Protein AF-A0A9W6V9T8-F1 (afdb_monomer)

Secondary structure (DSSP, 8-state):
--------SSSSHHHHHHHHHHHTT-------------TTTHHHHHHHHHHHHHHHHHHHHHHHHHTPPPPSSSSHHHHHHHHHHHIIIIISTT-HHHHHHHHHHHHHHHHHHHHHHHHHHT--HHHHHHHH-SS--

Mean predicted aligned error: 13.32 Å

Organism: NCBI:txid103729

Foldseek 3Di:
DDDDDDDDDPPPPVVVVVVVVVVVPPPPPPPPDPDPDDLVCLLVVLQVLLVVLVVLVVVLVVCLVVQQDDQPDPDPVSVVVSVVSNCQQPNDPVHPSNVSVVVSVVSVVVSVVSVVVNVVSPDDPVRSCVSNPPPDD

Structure (mmCIF, N/CA/C/O backbone):
data_AF-A0A9W6V9T8-F1
#
_entry.id   AF-A0A9W6V9T8-F1
#
loop_
_atom_site.group_PDB
_atom_site.id
_atom_site.type_symbol
_atom_site.label_atom_id
_atom_site.label_alt_id
_atom_site.label_comp_id
_atom_site.label_asym_id
_atom_site.label_entity_id
_atom_site.label_seq_id
_atom_site.pdbx_PDB_ins_code
_atom_site.Cartn_x
_atom_site.Cartn_y
_atom_site.Cartn_z
_atom_site.occupancy
_atom_site.B_iso_or_equiv
_atom_site.auth_seq_id
_atom_site.auth_comp_id
_atom_site.auth_asym_id
_atom_site.auth_atom_id
_atom_site.pdbx_PDB_model_num
ATOM 1 N N . MET A 1 1 ? 70.304 -8.214 -18.683 1.00 36.31 1 MET A N 1
ATOM 2 C CA . MET A 1 1 ? 69.588 -6.952 -18.416 1.00 36.31 1 MET A CA 1
ATOM 3 C C . MET A 1 1 ? 68.109 -7.262 -18.598 1.00 36.31 1 MET A C 1
ATOM 5 O O . MET A 1 1 ? 67.711 -7.561 -19.710 1.00 36.31 1 MET A O 1
ATOM 9 N N . THR A 1 2 ? 67.432 -7.406 -17.457 1.00 37.88 2 THR A N 1
ATOM 10 C CA . THR A 1 2 ? 65.986 -7.532 -17.164 1.00 37.88 2 THR A CA 1
ATOM 11 C C . THR A 1 2 ? 64.988 -7.837 -18.290 1.00 37.88 2 THR A C 1
ATOM 13 O O . THR A 1 2 ? 64.654 -6.962 -19.084 1.00 37.88 2 THR A O 1
ATOM 16 N N . ASP A 1 3 ? 64.417 -9.040 -18.213 1.00 41.47 3 ASP A N 1
ATOM 17 C CA . ASP A 1 3 ? 63.033 -9.359 -18.578 1.00 41.47 3 ASP A CA 1
ATOM 18 C C . ASP A 1 3 ? 62.221 -9.458 -17.271 1.00 41.47 3 ASP A C 1
ATOM 20 O O . ASP A 1 3 ? 62.712 -10.086 -16.328 1.00 41.47 3 ASP A O 1
ATOM 24 N N . ALA A 1 4 ? 61.060 -8.791 -17.188 1.00 39.16 4 ALA A N 1
ATOM 25 C CA . ALA A 1 4 ? 60.044 -8.990 -16.143 1.00 39.16 4 ALA A CA 1
ATOM 26 C C . ALA A 1 4 ? 58.794 -8.089 -16.320 1.00 39.16 4 ALA A C 1
ATOM 28 O O . ALA A 1 4 ? 58.823 -6.892 -16.042 1.00 39.16 4 ALA A O 1
ATOM 29 N N . THR A 1 5 ? 57.669 -8.758 -16.603 1.00 35.97 5 THR A N 1
ATOM 30 C CA . THR A 1 5 ? 56.348 -8.571 -15.957 1.00 35.97 5 THR A CA 1
ATOM 31 C C . THR A 1 5 ? 55.341 -7.591 -16.576 1.00 35.97 5 THR A C 1
ATOM 33 O O . THR A 1 5 ? 55.284 -6.410 -16.248 1.00 35.97 5 THR A O 1
ATOM 36 N N . HIS A 1 6 ? 54.410 -8.162 -17.348 1.00 41.16 6 HIS A N 1
ATOM 37 C CA . HIS A 1 6 ? 53.113 -7.588 -17.720 1.00 41.16 6 HIS A CA 1
ATOM 38 C C . HIS A 1 6 ? 51.984 -8.459 -17.130 1.00 41.16 6 HIS A C 1
ATOM 40 O O . HIS A 1 6 ? 51.362 -9.236 -17.844 1.00 41.16 6 HIS A O 1
ATOM 46 N N . THR A 1 7 ? 51.701 -8.357 -15.826 1.00 44.28 7 THR A N 1
ATOM 47 C CA . THR A 1 7 ? 50.507 -9.001 -15.237 1.00 44.28 7 THR A CA 1
ATOM 48 C C . THR A 1 7 ? 50.049 -8.240 -13.997 1.00 44.28 7 THR A C 1
ATOM 50 O O . THR A 1 7 ? 50.688 -8.324 -12.954 1.00 44.28 7 THR A O 1
ATOM 53 N N . GLY A 1 8 ? 48.947 -7.489 -14.081 1.00 38.81 8 GLY A N 1
ATOM 54 C CA . GLY A 1 8 ? 48.464 -6.758 -12.903 1.00 38.81 8 GLY A CA 1
ATOM 55 C C . GLY A 1 8 ? 47.158 -5.974 -13.028 1.00 38.81 8 GLY A C 1
ATOM 56 O O . GLY A 1 8 ? 46.976 -5.040 -12.261 1.00 38.81 8 GLY A O 1
ATOM 57 N N . ALA A 1 9 ? 46.253 -6.305 -13.959 1.00 40.34 9 ALA A N 1
ATOM 58 C CA . ALA A 1 9 ? 45.011 -5.533 -14.140 1.00 40.34 9 ALA A CA 1
ATOM 59 C C . ALA A 1 9 ? 43.716 -6.369 -14.211 1.00 40.34 9 ALA A C 1
ATOM 61 O O . ALA A 1 9 ? 42.683 -5.852 -14.616 1.00 40.34 9 ALA A O 1
ATOM 62 N N . LEU A 1 10 ? 43.740 -7.648 -13.810 1.00 38.84 10 LEU A N 1
ATOM 63 C CA . LEU A 1 10 ? 42.562 -8.536 -13.891 1.00 38.84 10 LEU A CA 1
ATOM 64 C C . LEU A 1 10 ? 42.031 -9.025 -12.531 1.00 38.84 10 LEU A C 1
ATOM 66 O O . LEU A 1 10 ? 41.051 -9.758 -12.492 1.00 38.84 10 LEU A O 1
ATOM 70 N N . ALA A 1 11 ? 42.630 -8.615 -11.409 1.00 36.66 11 ALA A N 1
ATOM 71 C CA . ALA A 1 11 ? 42.211 -9.075 -10.078 1.00 36.66 11 ALA A CA 1
ATOM 72 C C . ALA A 1 11 ? 41.303 -8.087 -9.315 1.00 36.66 11 ALA A C 1
ATOM 74 O O . ALA A 1 11 ? 40.725 -8.456 -8.297 1.00 36.66 11 ALA A O 1
ATOM 75 N N . ALA A 1 12 ? 41.164 -6.841 -9.785 1.00 36.59 12 ALA A N 1
ATOM 76 C CA . ALA A 1 12 ? 40.473 -5.787 -9.036 1.00 36.59 12 ALA A CA 1
ATOM 77 C C . ALA A 1 12 ? 38.961 -5.691 -9.319 1.00 36.59 12 ALA A C 1
ATOM 79 O O . ALA A 1 12 ? 38.228 -5.139 -8.506 1.00 36.59 12 ALA A O 1
ATOM 80 N N . THR A 1 13 ? 38.468 -6.236 -10.435 1.00 35.81 13 THR A N 1
ATOM 81 C CA . THR A 1 13 ? 37.044 -6.144 -10.810 1.00 35.81 13 THR A CA 1
ATOM 82 C C . THR A 1 13 ? 36.186 -7.259 -10.204 1.00 35.81 13 THR A C 1
ATOM 84 O O . THR A 1 13 ? 34.998 -7.060 -9.962 1.00 35.81 13 THR A O 1
ATOM 87 N N . THR A 1 14 ? 36.774 -8.411 -9.873 1.00 38.84 14 THR A N 1
ATOM 88 C CA . THR A 1 14 ? 36.037 -9.562 -9.319 1.00 38.84 14 THR A CA 1
ATOM 89 C C . THR A 1 14 ? 35.687 -9.397 -7.835 1.00 38.84 14 THR A C 1
ATOM 91 O O . THR A 1 14 ? 34.708 -9.976 -7.364 1.00 38.84 14 THR A O 1
ATOM 94 N N . ALA A 1 15 ? 36.450 -8.595 -7.084 1.00 38.56 15 ALA A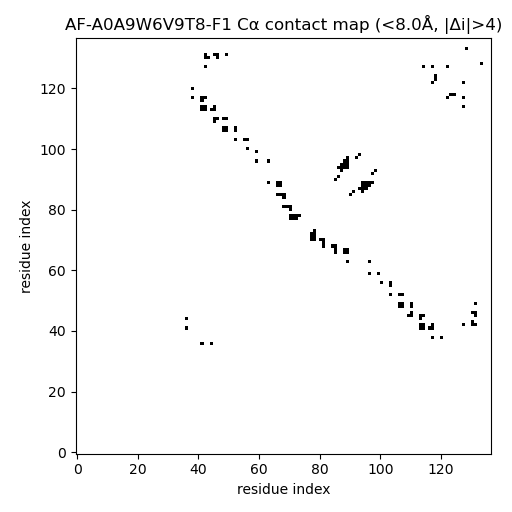 N 1
ATOM 95 C CA . ALA A 1 15 ? 36.195 -8.360 -5.660 1.00 38.56 15 ALA A CA 1
ATOM 96 C C . ALA A 1 15 ? 34.944 -7.491 -5.432 1.00 38.56 15 ALA A C 1
ATOM 98 O O . ALA A 1 15 ? 34.127 -7.796 -4.564 1.00 38.56 15 ALA A O 1
ATOM 99 N N . THR A 1 16 ? 34.740 -6.464 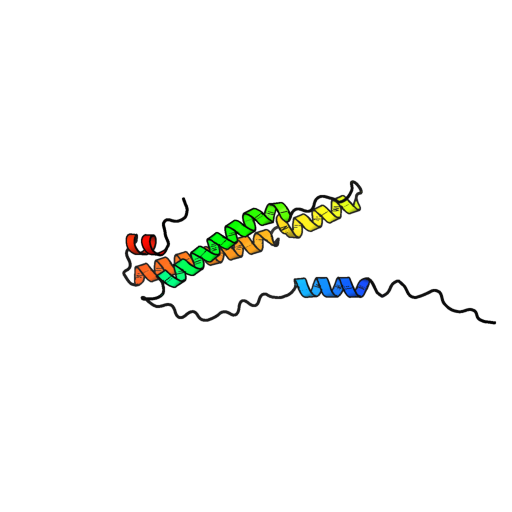-6.261 1.00 43.84 16 THR A N 1
ATOM 100 C CA . THR A 1 16 ? 33.621 -5.518 -6.116 1.00 43.84 16 THR A CA 1
ATOM 101 C C . THR A 1 16 ? 32.266 -6.163 -6.429 1.00 43.84 16 THR A C 1
ATOM 103 O O . THR A 1 16 ? 31.281 -5.881 -5.751 1.00 43.84 16 THR A O 1
ATOM 106 N N . ALA A 1 17 ? 32.208 -7.101 -7.383 1.00 43.94 17 ALA A N 1
ATOM 107 C CA . ALA A 1 17 ? 30.973 -7.818 -7.720 1.00 43.94 17 ALA A CA 1
ATOM 108 C C . ALA A 1 17 ? 30.492 -8.752 -6.593 1.00 43.94 17 ALA A C 1
ATOM 110 O O . ALA A 1 17 ? 29.291 -8.922 -6.389 1.00 43.94 17 ALA A O 1
ATOM 111 N N . ARG A 1 18 ? 31.419 -9.335 -5.818 1.00 45.00 18 ARG A N 1
ATOM 112 C CA . ARG A 1 18 ? 31.074 -10.255 -4.724 1.00 45.00 18 ARG A CA 1
ATOM 113 C C . ARG A 1 18 ? 30.544 -9.519 -3.488 1.00 45.00 18 ARG A C 1
ATOM 115 O O . ARG A 1 18 ? 29.665 -10.045 -2.821 1.00 45.00 18 ARG A O 1
ATOM 122 N N . MET A 1 19 ? 31.004 -8.291 -3.237 1.00 47.75 19 MET A N 1
ATOM 123 C CA . MET A 1 19 ? 30.494 -7.445 -2.145 1.00 47.75 19 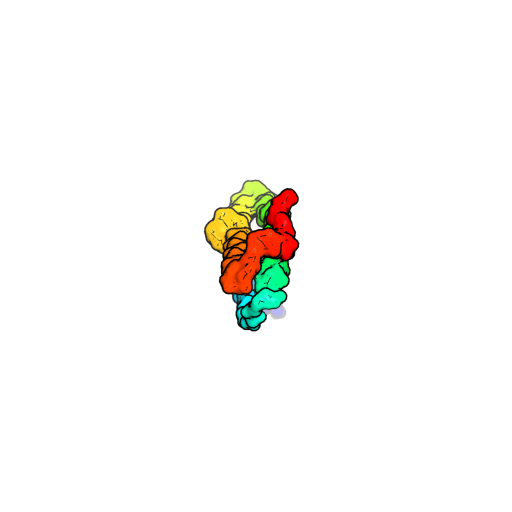MET A CA 1
ATOM 124 C C . MET A 1 19 ? 29.083 -6.899 -2.424 1.00 47.75 19 MET A C 1
ATOM 126 O O . MET A 1 19 ? 28.299 -6.740 -1.493 1.00 47.75 19 MET A O 1
ATOM 130 N N . ALA A 1 20 ? 28.730 -6.670 -3.696 1.00 46.47 20 ALA A N 1
ATOM 131 C CA . ALA A 1 20 ? 27.367 -6.299 -4.090 1.00 46.47 20 ALA A CA 1
ATOM 132 C C . ALA A 1 20 ? 26.379 -7.477 -3.978 1.00 46.47 20 ALA A C 1
ATOM 134 O O . ALA A 1 20 ? 25.235 -7.288 -3.582 1.00 46.47 20 ALA A O 1
ATOM 135 N N . ALA A 1 21 ? 26.818 -8.708 -4.263 1.00 46.47 21 ALA A N 1
ATOM 136 C CA . ALA A 1 21 ? 25.985 -9.904 -4.092 1.00 46.47 21 ALA A CA 1
ATOM 137 C C . ALA A 1 21 ? 25.702 -10.243 -2.613 1.00 46.47 21 ALA A C 1
ATOM 139 O O . ALA A 1 21 ? 24.654 -10.815 -2.302 1.00 46.47 21 ALA A O 1
ATOM 140 N N . ASP A 1 22 ? 26.618 -9.869 -1.713 1.00 35.62 22 ASP A N 1
ATOM 141 C CA . ASP A 1 22 ? 26.494 -10.084 -0.265 1.00 35.62 22 ASP A CA 1
ATOM 142 C C . ASP A 1 22 ? 25.586 -9.031 0.399 1.00 35.62 22 ASP A C 1
ATOM 144 O O . ASP A 1 22 ? 24.845 -9.342 1.329 1.00 35.62 22 ASP A O 1
ATOM 148 N N . SER A 1 23 ? 25.549 -7.794 -0.121 1.00 41.53 23 SER A N 1
ATOM 149 C CA . SER A 1 23 ? 24.631 -6.759 0.384 1.00 41.53 23 SER A CA 1
ATOM 150 C C . SER A 1 23 ? 23.168 -7.006 -0.005 1.00 41.53 23 SER A C 1
ATOM 152 O O . SER A 1 23 ? 22.269 -6.605 0.735 1.00 41.53 23 SER A O 1
ATOM 154 N N . LEU A 1 24 ? 22.928 -7.721 -1.111 1.00 48.41 24 LEU A N 1
ATOM 155 C CA . LEU A 1 24 ? 21.597 -8.139 -1.573 1.00 48.41 24 LEU A CA 1
ATOM 156 C C . LEU A 1 24 ? 20.986 -9.275 -0.734 1.00 48.41 24 LEU A C 1
ATOM 158 O O . LEU A 1 24 ? 19.805 -9.580 -0.896 1.00 48.41 24 LEU A O 1
ATOM 162 N N . HIS A 1 25 ? 21.772 -9.887 0.157 1.00 43.72 25 HIS A N 1
ATOM 163 C CA . HIS A 1 25 ? 21.351 -10.984 1.028 1.00 43.72 25 HIS A CA 1
ATOM 164 C C . HIS A 1 25 ? 21.084 -10.568 2.467 1.00 43.72 25 HIS A C 1
ATOM 166 O O . HIS A 1 25 ? 20.896 -11.459 3.291 1.00 43.72 25 HIS A O 1
ATOM 172 N N . HIS A 1 26 ? 21.023 -9.270 2.795 1.00 39.53 26 HIS A N 1
ATOM 173 C CA . HIS A 1 26 ? 20.553 -8.880 4.121 1.00 39.53 26 HIS A CA 1
ATOM 174 C C . HIS A 1 26 ? 19.172 -9.502 4.351 1.00 39.53 26 HIS A C 1
ATOM 176 O O . HIS A 1 26 ? 18.204 -9.088 3.705 1.00 39.53 26 HIS A O 1
ATOM 182 N N . PRO A 1 27 ? 19.043 -10.469 5.279 1.00 37.59 27 PRO A N 1
ATOM 183 C CA . PRO A 1 27 ? 17.746 -10.748 5.835 1.00 37.59 27 PRO A CA 1
ATOM 184 C C . PRO A 1 27 ? 17.408 -9.449 6.553 1.00 37.59 27 PRO A C 1
ATOM 186 O O . PRO A 1 27 ? 18.070 -9.080 7.527 1.00 37.59 27 PRO A O 1
ATOM 189 N N . THR A 1 28 ? 16.415 -8.716 6.063 1.00 44.56 28 THR A N 1
ATOM 190 C CA . THR A 1 28 ? 15.658 -7.810 6.915 1.00 44.56 28 THR A CA 1
ATOM 191 C C . THR A 1 28 ? 15.032 -8.697 7.979 1.00 44.56 28 THR A C 1
ATOM 193 O O . THR A 1 28 ? 13.909 -9.175 7.858 1.00 44.56 28 THR A O 1
ATOM 196 N N . ALA A 1 29 ? 15.816 -9.006 9.010 1.00 42.22 29 ALA A N 1
ATOM 197 C CA . ALA A 1 29 ? 15.305 -9.514 10.254 1.00 42.22 29 ALA A CA 1
ATOM 198 C C . ALA A 1 29 ? 14.444 -8.379 10.793 1.00 42.22 29 ALA A C 1
ATOM 200 O O . ALA A 1 29 ? 14.931 -7.454 11.443 1.00 42.22 29 ALA A O 1
ATOM 201 N N . THR A 1 30 ? 13.162 -8.405 10.435 1.00 44.31 30 THR A N 1
ATOM 202 C CA . THR A 1 30 ? 12.139 -7.638 11.117 1.00 44.31 30 THR A CA 1
ATOM 203 C C . THR A 1 30 ? 12.232 -8.097 12.560 1.00 44.31 30 THR A C 1
ATOM 205 O O . THR A 1 30 ? 11.816 -9.208 12.886 1.00 44.31 30 THR A O 1
ATOM 208 N N . THR A 1 31 ? 12.873 -7.302 13.421 1.00 43.75 31 THR A N 1
ATOM 209 C CA . THR A 1 31 ? 12.803 -7.514 14.863 1.00 43.75 31 THR A CA 1
ATOM 210 C C . THR A 1 31 ? 11.321 -7.586 15.181 1.00 43.75 31 THR A C 1
ATOM 212 O O . THR A 1 31 ? 10.616 -6.583 15.065 1.00 43.75 31 THR A O 1
ATOM 215 N N . ALA A 1 32 ? 10.836 -8.785 15.500 1.00 53.94 32 ALA A N 1
ATOM 216 C CA . ALA A 1 32 ? 9.468 -9.007 15.922 1.00 53.94 32 ALA A CA 1
ATOM 217 C C . ALA A 1 32 ? 9.312 -8.343 17.295 1.00 53.94 32 ALA A C 1
ATOM 219 O O . ALA A 1 32 ? 9.461 -8.973 18.338 1.00 53.94 32 ALA A O 1
ATOM 220 N N . GLY A 1 33 ? 9.116 -7.024 17.292 1.00 50.44 33 GLY A N 1
ATOM 221 C CA . GLY A 1 33 ? 8.754 -6.268 18.473 1.00 50.44 33 GLY A CA 1
ATOM 222 C C . GLY A 1 33 ? 7.411 -6.792 18.950 1.00 50.44 33 GLY A C 1
ATOM 223 O O . GLY A 1 33 ? 6.434 -6.779 18.204 1.00 50.44 33 GLY A O 1
ATOM 224 N N . GLN A 1 34 ? 7.367 -7.299 20.177 1.00 56.78 34 GLN A N 1
ATOM 225 C CA . GLN A 1 34 ? 6.128 -7.771 20.770 1.00 56.78 34 GLN A CA 1
ATOM 226 C C . GLN A 1 34 ? 5.261 -6.548 21.097 1.00 56.78 34 GLN A C 1
ATOM 228 O O . GLN A 1 34 ? 5.454 -5.886 22.114 1.00 56.78 34 GLN A O 1
ATOM 233 N N . PHE A 1 35 ? 4.339 -6.207 20.197 1.00 58.31 35 PHE A N 1
ATOM 234 C CA . PHE A 1 35 ? 3.353 -5.156 20.429 1.00 58.31 35 PHE A CA 1
ATOM 235 C C . PHE A 1 35 ? 2.292 -5.681 21.400 1.00 58.31 35 PHE A C 1
ATOM 237 O O . PHE A 1 35 ? 1.517 -6.574 21.061 1.00 58.31 35 PHE A O 1
ATOM 244 N N . LEU A 1 36 ? 2.262 -5.144 22.623 1.00 68.69 36 LEU A N 1
ATOM 245 C CA . LEU A 1 36 ? 1.194 -5.441 23.575 1.00 68.69 36 LEU A CA 1
ATOM 246 C C . LEU A 1 36 ? -0.046 -4.621 23.194 1.00 68.69 36 LEU A C 1
ATOM 248 O O . LEU A 1 36 ? -0.118 -3.418 23.460 1.00 68.69 36 LEU A O 1
ATOM 252 N N . ILE A 1 37 ? -1.001 -5.270 22.535 1.00 74.88 37 ILE A N 1
ATOM 253 C CA . ILE A 1 37 ? -2.242 -4.639 22.085 1.00 74.88 37 ILE A CA 1
ATOM 254 C C . ILE A 1 37 ? -3.327 -4.864 23.138 1.00 74.88 37 ILE A C 1
ATOM 256 O O . ILE A 1 37 ? -3.500 -5.975 23.636 1.00 74.88 37 ILE A O 1
ATOM 260 N N . ASN A 1 38 ? -4.026 -3.796 23.504 1.00 81.19 38 ASN A N 1
ATOM 261 C CA . ASN A 1 38 ? -5.129 -3.794 24.453 1.00 81.19 38 ASN A CA 1
ATOM 262 C C . ASN A 1 38 ? -6.299 -2.965 23.905 1.00 81.19 38 ASN A C 1
ATOM 264 O O . ASN A 1 38 ? -6.204 -2.358 22.837 1.00 81.19 38 ASN A O 1
ATOM 268 N N . HIS A 1 39 ? -7.398 -2.947 24.656 1.00 81.69 39 HIS A N 1
ATOM 269 C CA . HIS A 1 39 ? -8.609 -2.207 24.314 1.00 81.69 39 HIS A CA 1
AT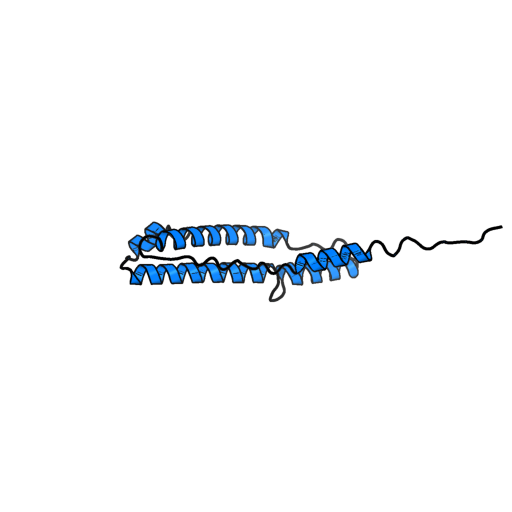OM 270 C C . HIS A 1 39 ? -8.318 -0.753 23.901 1.00 81.69 39 HIS A C 1
ATOM 272 O O . HIS A 1 39 ? -8.795 -0.300 22.868 1.00 81.69 39 HIS A O 1
ATOM 278 N N . ASP A 1 40 ? -7.466 -0.051 24.647 1.00 78.69 40 ASP A N 1
ATOM 279 C CA . ASP A 1 40 ? -7.256 1.390 24.480 1.00 78.69 40 ASP A CA 1
ATOM 280 C C . ASP A 1 40 ? -6.353 1.742 23.291 1.00 78.69 40 ASP A C 1
ATOM 282 O O . ASP A 1 40 ? -6.394 2.867 22.789 1.00 78.69 40 ASP A O 1
ATOM 286 N N . ASN A 1 41 ? -5.519 0.801 22.835 1.00 86.62 41 ASN A N 1
ATOM 287 C CA . ASN A 1 41 ? -4.521 1.056 21.795 1.00 86.62 41 ASN A CA 1
ATOM 288 C C . ASN A 1 41 ? -4.791 0.336 20.464 1.00 86.62 41 ASN A C 1
ATOM 290 O O . ASN A 1 41 ? -4.150 0.678 19.468 1.00 86.62 41 ASN A O 1
ATOM 294 N N . VAL A 1 42 ? -5.744 -0.603 20.407 1.00 90.19 42 VAL A N 1
ATOM 295 C CA . VAL A 1 42 ? -6.001 -1.429 19.213 1.00 90.19 42 VAL A CA 1
ATOM 296 C C . VAL A 1 42 ? -6.336 -0.591 17.977 1.00 90.19 42 VAL A C 1
ATOM 298 O O . VAL A 1 42 ? -5.765 -0.814 16.909 1.00 90.19 42 VAL A O 1
ATOM 301 N N . LEU A 1 43 ? -7.189 0.427 18.122 1.00 89.19 43 LEU A N 1
ATOM 302 C CA . LEU A 1 43 ? -7.585 1.297 17.012 1.00 89.19 43 LEU A CA 1
ATOM 303 C C . LEU A 1 43 ? -6.453 2.237 16.588 1.00 89.19 43 LEU A C 1
ATOM 305 O O . LEU A 1 43 ? -6.274 2.495 15.399 1.00 89.19 43 LEU A O 1
ATOM 309 N N . ALA A 1 44 ? -5.652 2.713 17.545 1.00 87.94 44 ALA A N 1
ATOM 310 C CA . ALA A 1 44 ? -4.485 3.540 17.254 1.00 87.94 44 ALA A CA 1
ATOM 311 C C . ALA A 1 44 ? -3.414 2.741 16.494 1.00 87.94 44 ALA A C 1
ATOM 313 O O . ALA A 1 44 ? -2.882 3.219 15.493 1.00 87.94 44 ALA A O 1
ATOM 314 N N . ALA A 1 45 ? -3.145 1.504 16.923 1.00 88.38 45 ALA A N 1
ATOM 315 C CA . ALA A 1 45 ? -2.232 0.594 16.240 1.00 88.38 45 ALA A CA 1
ATOM 316 C C . ALA A 1 45 ? -2.721 0.281 14.818 1.00 88.38 45 ALA A C 1
ATOM 318 O O . ALA A 1 45 ? -1.955 0.411 13.863 1.00 88.38 45 ALA A O 1
ATOM 319 N N . ALA A 1 46 ? -4.009 -0.046 14.665 1.00 89.44 46 ALA A N 1
ATOM 320 C CA . ALA A 1 46 ? -4.615 -0.310 13.363 1.00 89.44 46 ALA A CA 1
ATOM 321 C C . ALA A 1 46 ? -4.485 0.892 12.418 1.00 89.44 46 ALA A C 1
ATOM 323 O O . ALA A 1 46 ? -4.100 0.721 11.264 1.00 89.44 46 ALA A O 1
ATOM 324 N N . LYS A 1 47 ? -4.716 2.111 12.920 1.00 90.75 47 LYS A N 1
ATOM 325 C CA . LYS A 1 47 ? -4.555 3.345 12.146 1.00 90.75 47 LYS A CA 1
ATOM 326 C C . LYS A 1 47 ? -3.115 3.564 11.688 1.00 90.75 47 LYS A C 1
ATOM 328 O O . LYS A 1 47 ? -2.892 3.850 10.518 1.00 90.75 47 LYS A O 1
ATOM 333 N N . ILE A 1 48 ? -2.142 3.417 12.587 1.00 89.94 48 ILE A N 1
ATOM 334 C CA . ILE A 1 48 ? -0.718 3.604 12.263 1.00 89.94 48 ILE A CA 1
ATOM 335 C C . ILE A 1 48 ? -0.280 2.628 11.168 1.00 89.94 48 ILE A C 1
ATOM 337 O O . ILE A 1 48 ? 0.425 3.018 10.237 1.00 89.94 48 ILE A O 1
ATOM 341 N N . ILE A 1 49 ? -0.695 1.364 11.272 1.00 88.44 49 ILE A N 1
ATOM 342 C CA . ILE A 1 49 ? -0.354 0.345 10.277 1.00 88.44 49 ILE A CA 1
ATOM 343 C C . ILE A 1 49 ? -1.068 0.640 8.954 1.00 88.44 49 ILE A C 1
ATOM 345 O O . ILE A 1 49 ? -0.422 0.587 7.914 1.00 88.44 49 ILE A O 1
ATOM 349 N N . GLN A 1 50 ? -2.348 1.026 8.978 1.00 90.56 50 GLN A N 1
ATOM 350 C CA . GLN A 1 50 ? -3.087 1.416 7.772 1.00 90.56 50 GLN A CA 1
ATOM 351 C C . GLN A 1 50 ? -2.408 2.586 7.047 1.00 90.56 50 GLN A C 1
ATOM 353 O O . GLN A 1 50 ? -2.158 2.501 5.853 1.00 90.56 50 GLN A O 1
ATOM 358 N N . THR A 1 51 ? -2.017 3.641 7.767 1.00 90.75 51 THR A N 1
ATOM 359 C CA . THR A 1 51 ? -1.295 4.777 7.171 1.00 90.75 51 THR A CA 1
ATOM 360 C C . THR A 1 51 ? 0.028 4.347 6.532 1.00 90.75 51 THR A C 1
ATOM 362 O O . THR A 1 51 ? 0.387 4.842 5.466 1.00 90.75 51 THR A O 1
ATOM 365 N N . GLN A 1 52 ? 0.757 3.412 7.150 1.00 90.62 52 GLN A N 1
ATOM 366 C CA . GLN A 1 52 ? 1.983 2.871 6.557 1.00 90.62 52 GLN A CA 1
ATOM 367 C C . GLN A 1 52 ? 1.706 2.009 5.323 1.00 90.62 52 GLN A C 1
ATOM 369 O O . GLN A 1 52 ? 2.451 2.105 4.354 1.00 90.62 52 GLN A O 1
ATOM 374 N N . VAL A 1 53 ? 0.640 1.205 5.336 1.00 91.88 53 VAL A N 1
ATOM 375 C CA . VAL A 1 53 ? 0.178 0.440 4.169 1.00 91.88 53 VAL A CA 1
ATOM 376 C C . VAL A 1 53 ? -0.118 1.373 3.001 1.00 91.88 53 VAL A C 1
ATOM 378 O O . VAL A 1 53 ? 0.375 1.132 1.904 1.00 91.88 53 VAL A O 1
ATOM 381 N N . ASP A 1 54 ? -0.871 2.446 3.237 1.00 91.06 54 ASP A N 1
ATOM 382 C CA . ASP A 1 54 ? -1.265 3.391 2.189 1.00 91.06 54 ASP A CA 1
ATOM 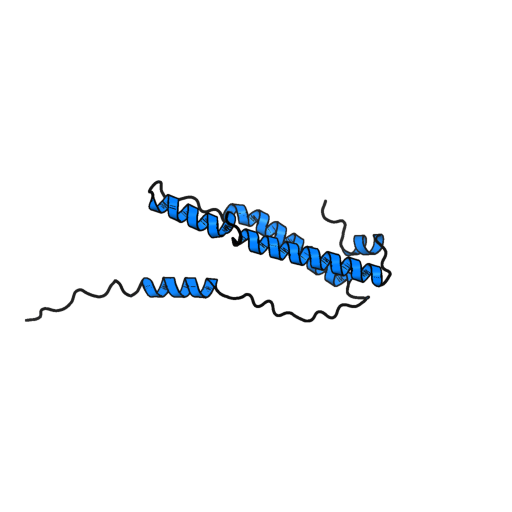383 C C . ASP A 1 54 ? -0.042 4.126 1.622 1.00 91.06 54 ASP A C 1
ATOM 385 O O . ASP A 1 54 ? 0.119 4.248 0.406 1.00 91.06 54 ASP A O 1
ATOM 389 N N . ALA A 1 55 ? 0.876 4.548 2.499 1.00 91.00 55 ALA A N 1
ATOM 390 C CA . ALA A 1 55 ? 2.123 5.189 2.095 1.00 91.00 55 ALA A CA 1
ATOM 391 C C . ALA A 1 55 ? 3.042 4.247 1.301 1.00 91.00 55 ALA A C 1
ATOM 393 O O . ALA A 1 55 ? 3.651 4.678 0.322 1.00 91.00 55 ALA A O 1
ATOM 394 N N . LEU A 1 56 ? 3.155 2.978 1.708 1.00 90.50 56 LEU A N 1
ATOM 395 C CA . LEU A 1 56 ? 3.960 1.974 1.008 1.00 90.50 56 LEU A CA 1
ATOM 396 C C . LEU A 1 56 ? 3.350 1.605 -0.343 1.00 90.50 56 LEU A C 1
ATOM 398 O O . LEU A 1 56 ? 4.092 1.509 -1.316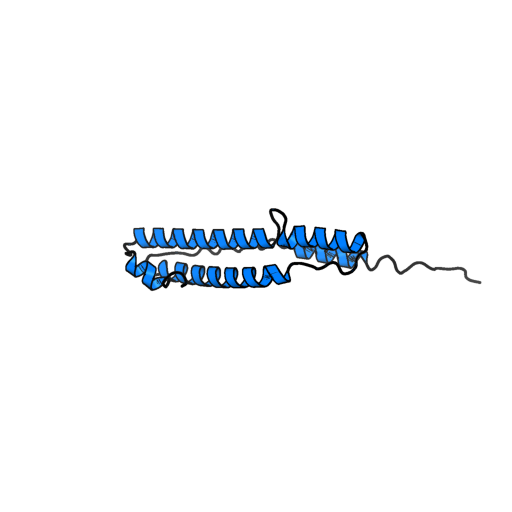 1.00 90.50 56 LEU A O 1
ATOM 402 N N . GLN A 1 57 ? 2.024 1.455 -0.418 1.00 92.06 57 GLN A N 1
ATOM 403 C CA . GLN A 1 57 ? 1.335 1.187 -1.680 1.00 92.06 57 GLN A CA 1
ATOM 404 C C . GLN A 1 57 ? 1.569 2.325 -2.678 1.00 92.06 57 GLN A C 1
ATOM 406 O O . GLN A 1 57 ? 1.990 2.085 -3.802 1.00 92.06 57 GLN A O 1
ATOM 411 N N . SER A 1 58 ? 1.388 3.576 -2.248 1.00 91.62 58 SER A N 1
ATOM 412 C CA . SER A 1 58 ? 1.628 4.727 -3.122 1.00 91.62 58 SER A CA 1
ATOM 413 C C . SER A 1 58 ? 3.082 4.802 -3.606 1.00 91.62 58 SER A C 1
ATOM 415 O O . SER A 1 58 ? 3.326 5.146 -4.762 1.00 91.62 58 SER A O 1
ATOM 417 N N . GLN A 1 59 ? 4.049 4.455 -2.750 1.00 90.94 59 GLN A N 1
ATOM 418 C CA . GLN A 1 59 ? 5.462 4.425 -3.129 1.00 90.94 59 GLN A CA 1
ATOM 419 C C . GLN A 1 59 ? 5.783 3.310 -4.122 1.00 90.94 59 GLN A C 1
ATOM 421 O O . GLN A 1 59 ? 6.516 3.566 -5.075 1.00 90.94 59 GLN A O 1
ATOM 426 N N . ILE A 1 60 ? 5.262 2.093 -3.925 1.00 89.62 60 ILE A N 1
ATOM 427 C CA . ILE A 1 60 ? 5.533 0.990 -4.854 1.00 89.62 60 ILE A CA 1
ATOM 428 C C . ILE A 1 60 ? 4.853 1.229 -6.204 1.00 89.62 60 ILE A C 1
ATOM 430 O O . ILE A 1 60 ? 5.495 1.027 -7.228 1.00 89.62 60 ILE A O 1
ATOM 434 N N . ASP A 1 61 ? 3.627 1.761 -6.225 1.00 89.31 61 ASP A N 1
ATOM 435 C CA . ASP A 1 61 ? 2.914 2.080 -7.468 1.00 89.31 61 ASP A CA 1
ATOM 436 C C . ASP A 1 61 ? 3.689 3.101 -8.315 1.00 89.31 61 ASP A C 1
ATOM 438 O O . ASP A 1 61 ? 3.774 2.963 -9.535 1.00 89.31 61 ASP A O 1
ATOM 442 N N . ALA A 1 62 ? 4.303 4.100 -7.670 1.00 88.12 62 ALA A N 1
ATOM 443 C CA . ALA A 1 62 ? 5.170 5.063 -8.344 1.00 88.12 62 ALA A CA 1
ATOM 444 C C . ALA A 1 62 ? 6.508 4.440 -8.779 1.00 88.12 62 ALA A C 1
ATOM 446 O O . ALA A 1 62 ? 6.962 4.665 -9.897 1.00 88.12 62 ALA A O 1
ATOM 447 N N . ALA A 1 63 ? 7.135 3.639 -7.913 1.00 87.81 63 ALA A N 1
ATOM 448 C CA . ALA A 1 63 ? 8.471 3.100 -8.149 1.00 87.81 63 ALA A CA 1
ATOM 449 C C . ALA A 1 63 ? 8.509 1.954 -9.171 1.00 87.81 63 ALA A C 1
ATOM 451 O O . ALA A 1 63 ? 9.538 1.761 -9.811 1.00 87.81 63 ALA A O 1
ATOM 452 N N . VAL A 1 64 ? 7.430 1.179 -9.338 1.00 85.50 64 VAL A N 1
ATOM 453 C CA . VAL A 1 64 ? 7.392 0.043 -10.283 1.00 85.50 64 VAL A CA 1
ATOM 454 C C . VAL A 1 64 ? 7.640 0.496 -11.719 1.00 85.50 64 VAL A C 1
ATOM 456 O O . VAL A 1 64 ? 8.339 -0.201 -12.449 1.00 85.50 64 VAL A O 1
ATOM 459 N N . ALA A 1 65 ? 7.142 1.672 -12.107 1.00 81.56 65 ALA A N 1
ATOM 460 C CA . ALA A 1 65 ? 7.415 2.236 -13.427 1.00 81.56 65 ALA A CA 1
ATOM 461 C C . ALA A 1 65 ? 8.903 2.595 -13.610 1.00 81.56 65 ALA A C 1
ATOM 463 O O . ALA A 1 65 ? 9.463 2.372 -14.679 1.00 81.56 65 ALA A O 1
ATOM 464 N N . ASP A 1 66 ? 9.551 3.092 -12.554 1.00 87.50 66 ASP A N 1
ATOM 465 C CA . ASP A 1 66 ? 10.968 3.480 -12.568 1.00 87.50 66 ASP A CA 1
ATOM 466 C C . ASP A 1 66 ? 11.927 2.284 -12.397 1.00 87.50 66 ASP A C 1
ATOM 468 O O . ASP A 1 66 ? 13.134 2.407 -12.616 1.00 87.50 66 ASP A O 1
ATOM 472 N N . LEU A 1 67 ? 11.408 1.122 -11.985 1.00 86.31 67 LEU A N 1
ATOM 473 C CA . LEU A 1 67 ? 12.169 -0.117 -11.804 1.00 86.31 67 LEU A CA 1
ATOM 474 C C . LEU A 1 67 ? 12.464 -0.835 -13.127 1.00 86.31 67 LEU A C 1
ATOM 476 O O . LEU A 1 67 ? 13.363 -1.677 -13.162 1.00 86.31 67 LEU A O 1
ATOM 480 N N . GLU A 1 68 ? 11.730 -0.530 -14.200 1.00 89.62 68 GLU A N 1
ATOM 481 C CA . GLU A 1 68 ? 11.956 -1.144 -15.506 1.00 89.62 68 GLU A CA 1
ATOM 482 C C . GLU A 1 68 ? 13.176 -0.525 -16.204 1.00 89.62 68 GLU A C 1
ATOM 484 O O . GLU A 1 68 ? 13.234 0.665 -16.516 1.00 89.62 68 GLU A O 1
ATOM 489 N N . VAL A 1 69 ? 14.174 -1.360 -16.478 1.00 91.06 69 VAL A N 1
ATOM 490 C CA . VAL A 1 69 ? 15.394 -0.982 -17.184 1.00 91.06 69 VAL A CA 1
ATOM 491 C C . VAL A 1 69 ? 15.179 -1.131 -18.685 1.00 91.06 69 VAL A C 1
ATOM 493 O O . VAL A 1 69 ? 14.952 -2.230 -19.195 1.00 91.06 69 VAL A O 1
ATOM 496 N N . VAL A 1 70 ? 15.318 -0.022 -19.409 1.00 93.00 70 VAL A N 1
ATOM 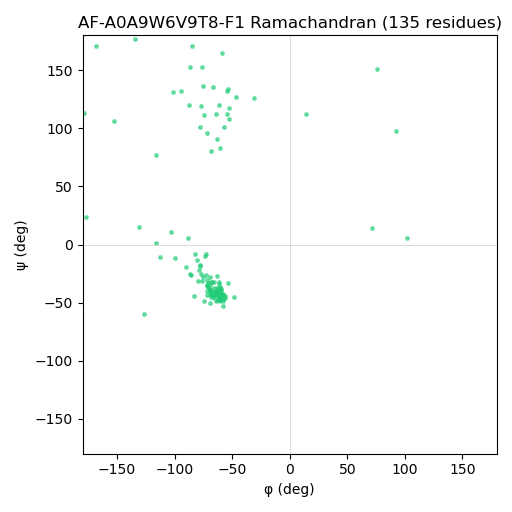497 C CA . VAL A 1 70 ? 15.369 -0.027 -20.876 1.00 93.00 70 VAL A CA 1
ATOM 498 C C . VAL A 1 70 ? 16.743 -0.544 -21.332 1.00 93.00 70 VAL A C 1
ATOM 500 O O . VAL A 1 70 ? 17.760 -0.124 -20.767 1.00 93.00 70 VAL A O 1
ATOM 503 N N . PRO A 1 71 ? 16.818 -1.425 -22.349 1.00 94.56 71 PRO A N 1
ATOM 504 C CA . PRO A 1 71 ? 18.091 -1.883 -22.893 1.00 94.56 71 PRO A CA 1
ATOM 505 C C . PRO A 1 71 ? 18.995 -0.710 -23.316 1.00 94.56 71 PRO A C 1
ATOM 507 O O . PRO A 1 71 ? 18.536 0.183 -24.030 1.00 94.56 71 PRO A O 1
ATOM 510 N N . PRO A 1 72 ? 20.284 -0.695 -22.924 1.00 92.06 72 PRO A N 1
ATOM 511 C CA . PRO A 1 72 ? 21.201 0.396 -23.271 1.00 92.06 72 PRO A CA 1
ATOM 512 C C . PRO A 1 72 ? 21.638 0.392 -24.748 1.00 92.06 72 PRO A C 1
ATOM 514 O O . PRO A 1 72 ? 22.291 1.334 -25.197 1.00 92.06 72 PRO A O 1
ATOM 517 N N . GLY A 1 73 ? 21.294 -0.657 -25.498 1.00 94.06 73 GLY A N 1
ATOM 518 C CA . GLY A 1 73 ? 21.572 -0.820 -26.919 1.00 94.06 73 GLY A CA 1
ATOM 519 C C . GLY A 1 73 ? 20.786 -1.990 -27.515 1.00 94.06 73 GLY A C 1
ATOM 520 O O . GLY A 1 73 ? 20.178 -2.774 -26.785 1.00 94.06 73 GLY A O 1
ATOM 521 N N . ASP A 1 74 ? 20.828 -2.109 -28.842 1.00 95.81 74 ASP A N 1
ATOM 522 C CA . ASP A 1 74 ? 20.099 -3.136 -29.603 1.00 95.81 74 ASP A CA 1
ATOM 523 C C . ASP A 1 74 ? 20.885 -4.450 -29.770 1.00 95.81 74 ASP A C 1
ATOM 525 O O . ASP A 1 74 ? 20.462 -5.347 -30.500 1.00 95.81 74 ASP A O 1
ATOM 529 N N . ASP A 1 75 ? 22.058 -4.573 -29.144 1.00 96.81 75 ASP A N 1
ATOM 530 C CA . ASP A 1 75 ? 22.838 -5.806 -29.184 1.00 96.81 75 ASP A CA 1
ATOM 531 C C . ASP A 1 75 ? 22.250 -6.889 -28.265 1.00 96.81 75 ASP A C 1
ATOM 533 O O . ASP A 1 75 ? 21.625 -6.611 -27.238 1.00 96.81 75 ASP A O 1
ATOM 537 N N . ASP A 1 76 ? 22.505 -8.150 -28.618 1.00 95.81 76 ASP A N 1
ATOM 538 C CA . ASP A 1 76 ? 21.990 -9.316 -27.897 1.00 95.81 76 ASP A CA 1
ATOM 539 C C . ASP A 1 76 ? 22.303 -9.295 -26.394 1.00 95.81 76 ASP A C 1
ATOM 541 O O . ASP A 1 76 ? 21.517 -9.816 -25.599 1.00 95.81 76 ASP A O 1
ATOM 545 N N . VAL A 1 77 ? 23.448 -8.737 -25.986 1.00 95.56 77 VAL A N 1
ATOM 546 C CA . VAL A 1 77 ? 23.834 -8.691 -24.571 1.00 95.56 77 VAL A CA 1
ATOM 547 C C . VAL A 1 77 ? 22.998 -7.645 -23.845 1.00 95.56 77 VAL A C 1
ATOM 549 O O . VAL A 1 77 ? 22.415 -7.962 -22.809 1.00 95.56 77 VAL A O 1
ATOM 552 N N . SER A 1 78 ? 22.884 -6.438 -24.399 1.00 95.50 78 SER A N 1
ATOM 553 C CA . SER A 1 78 ? 22.062 -5.357 -23.844 1.00 95.50 78 SER A CA 1
ATOM 554 C C . SER A 1 78 ? 20.602 -5.768 -23.655 1.00 95.50 78 SER A C 1
ATOM 556 O O . SER A 1 78 ? 20.045 -5.566 -22.574 1.00 95.50 78 SER A O 1
ATOM 558 N N . LEU A 1 79 ? 20.003 -6.413 -24.661 1.00 96.81 79 LEU A N 1
ATOM 559 C CA . LEU A 1 79 ? 18.615 -6.882 -24.602 1.00 96.81 79 LEU A CA 1
ATOM 560 C C . LEU A 1 79 ? 18.418 -7.960 -23.526 1.00 96.81 79 LEU A C 1
ATOM 562 O O . LEU A 1 79 ? 17.509 -7.860 -22.701 1.00 96.81 79 LEU A O 1
ATOM 566 N N . ARG A 1 80 ? 19.290 -8.978 -23.494 1.00 95.00 80 ARG A N 1
ATOM 567 C CA . ARG A 1 80 ? 19.178 -10.092 -22.534 1.00 95.00 80 ARG A CA 1
ATOM 568 C C . ARG A 1 80 ? 19.413 -9.647 -21.098 1.00 95.00 80 ARG A C 1
ATOM 570 O O . ARG A 1 80 ? 18.709 -10.095 -20.202 1.00 95.00 80 ARG A O 1
ATOM 577 N N . ILE A 1 81 ? 20.398 -8.780 -20.868 1.00 93.88 81 ILE A N 1
ATOM 578 C CA . ILE A 1 81 ? 20.702 -8.288 -19.522 1.00 93.88 81 ILE A CA 1
ATOM 579 C C . ILE A 1 81 ? 19.555 -7.433 -18.985 1.00 93.88 81 ILE A C 1
ATOM 581 O O . ILE A 1 81 ? 19.174 -7.622 -17.833 1.00 93.88 81 ILE A O 1
ATOM 585 N N . ALA A 1 82 ? 18.973 -6.550 -19.804 1.00 95.38 82 ALA A N 1
ATOM 586 C CA . ALA A 1 82 ? 17.805 -5.769 -19.402 1.00 95.38 82 ALA A CA 1
ATOM 587 C C . ALA A 1 82 ? 16.610 -6.674 -19.058 1.00 95.38 82 ALA A C 1
ATOM 589 O O . ALA A 1 82 ? 15.994 -6.496 -18.010 1.00 95.38 82 ALA A O 1
ATOM 590 N N . GLN A 1 83 ? 16.342 -7.699 -19.877 1.00 94.50 83 GLN A N 1
ATOM 591 C CA . GLN A 1 83 ? 15.289 -8.679 -19.604 1.00 94.50 83 GLN A CA 1
ATOM 592 C C . GLN A 1 83 ? 15.498 -9.400 -18.263 1.00 94.50 83 GLN A C 1
ATOM 594 O O . GLN A 1 83 ? 14.605 -9.395 -17.423 1.00 94.50 83 GLN A O 1
ATOM 599 N N . GLU A 1 84 ? 16.680 -9.977 -18.030 1.00 94.62 84 GLU A N 1
ATOM 600 C CA . GLU A 1 84 ? 16.990 -10.690 -16.780 1.00 94.62 84 GLU A CA 1
ATOM 601 C C . GLU A 1 84 ? 16.906 -9.778 -15.545 1.00 94.62 84 GLU A C 1
ATOM 603 O O . GLU A 1 84 ? 16.541 -10.223 -14.452 1.00 94.62 84 GLU A O 1
ATOM 608 N N . TRP A 1 85 ? 17.236 -8.493 -15.699 1.00 93.94 85 TRP A N 1
ATOM 609 C CA . TRP A 1 85 ? 17.083 -7.513 -14.627 1.00 93.94 85 TRP A CA 1
ATOM 610 C C . TRP A 1 85 ? 15.615 -7.238 -14.328 1.00 93.94 85 TRP A C 1
ATOM 612 O O . TRP A 1 85 ? 15.201 -7.329 -13.171 1.00 93.94 85 TRP A O 1
ATOM 622 N N . ASN A 1 86 ? 14.827 -6.949 -15.362 1.00 93.81 86 ASN A N 1
ATOM 623 C CA . ASN A 1 86 ? 13.414 -6.623 -15.208 1.00 93.81 86 ASN A CA 1
ATOM 624 C C . ASN A 1 86 ? 12.614 -7.823 -14.697 1.00 93.81 86 ASN A C 1
ATOM 626 O O . ASN A 1 86 ? 11.708 -7.656 -13.886 1.00 93.81 86 ASN A O 1
ATOM 630 N N . ASP A 1 87 ? 13.005 -9.040 -15.065 1.00 93.81 87 ASP A N 1
ATOM 631 C CA . ASP A 1 87 ? 12.457 -10.273 -14.510 1.00 93.81 87 ASP A CA 1
ATOM 632 C C . ASP A 1 87 ? 12.667 -10.355 -12.992 1.00 93.81 87 ASP A C 1
ATOM 634 O O . ASP A 1 87 ? 11.727 -10.617 -12.240 1.00 93.81 87 ASP A O 1
ATOM 638 N N . ARG A 1 88 ? 13.881 -10.065 -12.508 1.00 92.31 88 ARG A N 1
ATOM 639 C CA . ARG A 1 88 ? 14.198 -10.083 -11.067 1.00 92.31 88 ARG A CA 1
ATOM 640 C C . ARG A 1 88 ? 13.554 -8.937 -10.291 1.00 92.31 88 ARG A C 1
ATOM 642 O O . ARG A 1 88 ? 13.251 -9.103 -9.108 1.00 92.31 88 ARG A O 1
ATOM 649 N N . LEU A 1 89 ? 13.393 -7.774 -10.912 1.00 91.44 89 LEU A N 1
ATOM 650 C CA . LEU A 1 89 ? 12.831 -6.587 -10.266 1.00 91.44 89 LEU A CA 1
ATOM 651 C C . LEU A 1 89 ? 11.299 -6.609 -10.264 1.00 91.44 89 LEU A C 1
ATOM 653 O O . LEU A 1 89 ? 10.684 -6.352 -9.226 1.00 91.44 89 LEU A O 1
ATOM 657 N N . VAL A 1 90 ? 10.695 -6.971 -11.396 1.00 90.44 90 VAL A N 1
ATOM 658 C CA . VAL A 1 90 ? 9.271 -6.765 -11.674 1.00 90.44 90 VAL A CA 1
ATOM 659 C C . VAL A 1 90 ? 8.570 -8.061 -12.084 1.00 90.44 90 VAL A C 1
ATOM 661 O O . VAL A 1 90 ? 7.648 -8.492 -11.395 1.00 90.44 90 VAL A O 1
ATOM 664 N N . PHE A 1 91 ? 8.999 -8.713 -13.166 1.00 87.88 91 PHE A N 1
ATOM 665 C CA . PHE A 1 91 ? 8.104 -9.609 -13.912 1.00 87.88 91 PHE A CA 1
ATOM 666 C C . PHE A 1 91 ? 8.011 -11.056 -13.410 1.00 87.88 91 PHE A C 1
ATOM 668 O O . PHE A 1 91 ? 6.988 -11.704 -13.640 1.00 87.88 91 PHE A O 1
ATOM 675 N N . GLN A 1 92 ? 9.032 -11.594 -12.734 1.00 91.19 92 GLN A N 1
ATOM 676 C CA . GLN A 1 92 ? 8.993 -12.984 -12.267 1.00 91.19 92 GLN A CA 1
ATOM 677 C C . GLN A 1 92 ? 8.330 -13.144 -10.891 1.00 91.19 92 GLN A C 1
ATOM 679 O O . GLN A 1 92 ? 8.397 -12.252 -10.042 1.00 91.19 92 GLN A O 1
ATOM 684 N N . PRO A 1 93 ? 7.745 -14.322 -10.606 1.00 89.19 93 PRO A N 1
ATOM 685 C CA . PRO A 1 93 ? 7.327 -14.673 -9.255 1.00 89.19 93 PRO A CA 1
ATOM 686 C C . PRO A 1 93 ? 8.480 -14.535 -8.255 1.00 89.19 93 PRO A C 1
ATOM 688 O O . PRO A 1 93 ? 9.597 -14.994 -8.500 1.00 89.19 93 PRO A O 1
ATOM 691 N N . GLY A 1 94 ? 8.205 -13.911 -7.111 1.00 86.75 94 GLY A N 1
ATOM 692 C CA . GLY A 1 94 ? 9.221 -13.644 -6.095 1.00 86.75 94 GLY A CA 1
ATOM 693 C C . GLY A 1 94 ? 10.229 -12.555 -6.478 1.00 86.75 94 GLY A C 1
ATOM 694 O O . GLY A 1 94 ? 11.261 -12.452 -5.801 1.00 86.75 94 GLY A O 1
ATOM 695 N N . SER A 1 95 ? 9.947 -11.759 -7.518 1.00 90.94 95 SER A N 1
ATOM 696 C CA . SER A 1 95 ? 10.644 -10.503 -7.806 1.00 90.94 95 SER A CA 1
ATOM 697 C C . SER A 1 95 ? 10.528 -9.525 -6.633 1.00 90.94 95 SER A C 1
ATOM 699 O O . SER A 1 95 ? 9.715 -9.700 -5.720 1.00 90.94 95 SER A O 1
ATOM 701 N N . TYR A 1 96 ? 11.356 -8.483 -6.625 1.00 90.38 96 TYR A N 1
ATOM 702 C CA . TYR A 1 96 ? 11.329 -7.500 -5.539 1.00 90.38 96 TYR A CA 1
ATOM 703 C C . TYR A 1 96 ? 9.981 -6.782 -5.429 1.00 90.38 96 TYR A C 1
ATOM 705 O O . TYR A 1 96 ? 9.483 -6.630 -4.316 1.00 90.38 96 TYR A O 1
ATOM 713 N N . SER A 1 97 ? 9.367 -6.408 -6.555 1.00 90.62 97 SER A N 1
ATOM 714 C CA . SER A 1 97 ? 8.024 -5.811 -6.554 1.00 90.62 97 SER A CA 1
ATOM 715 C C . SER A 1 97 ? 6.979 -6.746 -5.930 1.00 90.62 97 SER A C 1
ATOM 717 O O . SER A 1 97 ? 6.240 -6.322 -5.043 1.00 90.62 97 SER A O 1
ATOM 719 N N . VAL A 1 98 ? 6.991 -8.034 -6.295 1.00 90.69 98 VAL A N 1
ATOM 720 C CA . VAL A 1 98 ? 6.078 -9.049 -5.744 1.00 90.69 98 VAL A CA 1
ATOM 721 C C . VAL A 1 98 ? 6.275 -9.206 -4.238 1.00 90.69 98 VAL A C 1
ATOM 723 O O . VAL A 1 98 ? 5.305 -9.218 -3.491 1.00 90.69 98 VAL A O 1
ATOM 726 N N . ARG A 1 99 ? 7.522 -9.257 -3.756 1.00 91.56 99 ARG A N 1
ATOM 727 C CA . ARG A 1 99 ? 7.802 -9.374 -2.312 1.00 91.56 99 ARG A CA 1
ATOM 728 C C . ARG A 1 99 ? 7.303 -8.171 -1.516 1.00 91.56 99 ARG A C 1
ATOM 730 O O . ARG A 1 99 ? 6.860 -8.325 -0.379 1.00 91.56 99 ARG A O 1
ATOM 737 N N . VAL A 1 100 ? 7.408 -6.970 -2.083 1.00 91.75 100 VAL A N 1
ATOM 738 C CA . VAL A 1 100 ? 6.888 -5.757 -1.442 1.00 91.75 100 VAL A CA 1
ATOM 739 C C . VAL A 1 100 ? 5.361 -5.801 -1.390 1.00 91.75 100 VAL A C 1
ATOM 741 O O . VAL A 1 100 ? 4.795 -5.529 -0.333 1.00 91.75 100 VAL A O 1
ATOM 744 N N . ASP A 1 101 ? 4.698 -6.217 -2.471 1.00 90.69 101 ASP A N 1
ATOM 745 C CA . ASP A 1 101 ? 3.239 -6.381 -2.501 1.00 90.69 101 ASP A CA 1
ATOM 746 C C . ASP A 1 10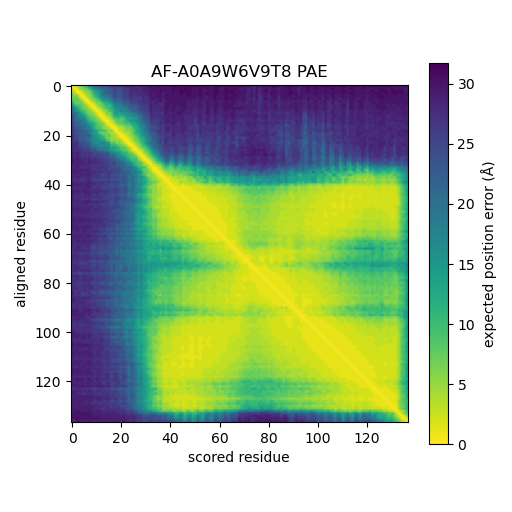1 ? 2.740 -7.442 -1.499 1.00 90.69 101 ASP A C 1
ATOM 748 O O . ASP A 1 101 ? 1.793 -7.208 -0.743 1.00 90.69 101 ASP A O 1
ATOM 752 N N . GLU A 1 102 ? 3.439 -8.575 -1.393 1.00 91.62 102 GLU A N 1
ATOM 753 C CA . GLU A 1 102 ? 3.173 -9.610 -0.386 1.00 91.62 102 GLU A CA 1
ATOM 754 C C . GLU A 1 102 ? 3.293 -9.053 1.041 1.00 91.62 102 GLU A C 1
ATOM 756 O O . GLU A 1 102 ? 2.448 -9.322 1.903 1.00 91.62 102 GLU A O 1
ATOM 761 N N . TYR A 1 103 ? 4.312 -8.228 1.300 1.00 92.38 103 TYR A N 1
ATOM 762 C CA . TYR A 1 103 ? 4.484 -7.580 2.596 1.00 92.38 103 TYR A CA 1
ATOM 763 C C . TYR A 1 103 ? 3.355 -6.582 2.892 1.00 92.38 103 TYR A C 1
ATOM 765 O O . TYR A 1 103 ? 2.764 -6.639 3.974 1.00 92.38 103 TYR A O 1
ATOM 773 N N . ILE A 1 104 ? 2.986 -5.727 1.934 1.00 92.81 104 ILE A N 1
ATOM 774 C CA . ILE A 1 104 ? 1.851 -4.796 2.067 1.00 92.81 104 ILE A CA 1
ATOM 775 C C . ILE A 1 104 ? 0.555 -5.572 2.344 1.00 92.81 104 ILE A C 1
ATOM 777 O O . ILE A 1 104 ? -0.216 -5.211 3.238 1.00 92.81 104 ILE A O 1
ATOM 781 N N . THR A 1 105 ? 0.336 -6.684 1.645 1.00 92.62 105 THR A N 1
ATOM 782 C CA . THR A 1 105 ? -0.802 -7.583 1.873 1.00 92.62 105 THR A CA 1
ATOM 783 C C . THR A 1 105 ? -0.794 -8.158 3.290 1.00 92.62 105 THR A C 1
ATOM 785 O O . THR A 1 105 ? -1.831 -8.175 3.959 1.00 92.62 105 THR A O 1
ATOM 788 N N . SER A 1 106 ? 0.368 -8.565 3.806 1.00 92.38 106 SER A N 1
ATOM 789 C CA . SER A 1 106 ? 0.492 -9.047 5.187 1.00 92.38 106 SER A CA 1
ATOM 790 C C . SER A 1 106 ? 0.125 -7.970 6.222 1.00 92.38 106 SER A C 1
ATOM 792 O O . SER A 1 106 ? -0.568 -8.264 7.199 1.00 92.38 106 SER A O 1
ATOM 794 N N . LEU A 1 107 ? 0.488 -6.707 5.972 1.00 92.19 107 LEU A N 1
ATOM 795 C CA . LEU A 1 107 ? 0.131 -5.578 6.834 1.00 92.19 107 LEU A CA 1
ATOM 796 C C . LEU A 1 107 ? -1.370 -5.258 6.774 1.00 92.19 107 LEU A C 1
ATOM 798 O O . LEU A 1 107 ? -1.975 -4.991 7.812 1.00 92.19 107 LEU A O 1
ATOM 802 N N . ARG A 1 108 ? -2.009 -5.350 5.599 1.00 92.94 108 ARG A N 1
ATOM 803 C CA . ARG A 1 108 ? -3.477 -5.231 5.469 1.00 92.94 108 ARG A CA 1
ATOM 804 C C . ARG A 1 108 ? -4.202 -6.309 6.270 1.00 92.94 108 ARG A C 1
ATOM 806 O O . ARG A 1 108 ? -5.170 -6.017 6.973 1.00 92.94 108 ARG A O 1
ATOM 813 N N . ASN A 1 109 ? -3.710 -7.544 6.209 1.00 91.69 109 ASN A N 1
ATOM 814 C CA . ASN A 1 109 ? -4.253 -8.644 7.004 1.00 91.69 109 ASN A CA 1
ATOM 815 C C . ASN A 1 109 ? -4.117 -8.371 8.506 1.00 91.69 109 ASN A C 1
ATOM 817 O O . ASN A 1 109 ? -5.068 -8.604 9.251 1.00 91.69 109 ASN A O 1
ATOM 821 N N . LEU A 1 110 ? -2.984 -7.814 8.942 1.00 91.06 110 LEU A N 1
ATOM 822 C CA . LEU A 1 110 ? -2.798 -7.394 10.329 1.00 91.06 110 LEU A CA 1
ATOM 823 C C . LEU A 1 110 ? -3.809 -6.310 10.732 1.00 91.06 110 LEU A C 1
ATOM 825 O O . LEU A 1 110 ? -4.438 -6.434 11.778 1.00 91.06 110 LEU A O 1
ATOM 829 N N . VAL A 1 111 ? -4.043 -5.290 9.898 1.00 90.88 111 VAL A N 1
ATOM 830 C CA . VAL A 1 111 ? -5.080 -4.274 10.167 1.00 90.88 111 VAL A CA 1
ATOM 831 C C . VAL A 1 111 ? -6.451 -4.927 10.353 1.00 90.88 111 VAL A C 1
ATOM 833 O O . VAL A 1 111 ? -7.159 -4.593 11.300 1.00 90.88 111 VAL A O 1
ATOM 836 N N . ASN A 1 112 ? -6.819 -5.892 9.507 1.00 91.75 112 ASN A N 1
ATOM 837 C CA . ASN A 1 112 ? -8.093 -6.606 9.635 1.00 91.75 112 ASN A CA 1
ATOM 838 C C . ASN A 1 112 ? -8.196 -7.383 10.958 1.00 91.75 112 ASN A C 1
ATOM 840 O O . ASN A 1 112 ? -9.211 -7.275 11.643 1.00 91.75 112 ASN A O 1
ATOM 844 N N . GLN A 1 113 ? -7.128 -8.067 11.375 1.00 90.62 113 GLN A N 1
ATOM 845 C CA . GLN A 1 113 ? -7.077 -8.757 12.673 1.00 90.62 113 GLN A CA 1
ATOM 846 C C . GLN A 1 113 ? -7.234 -7.789 13.858 1.00 90.62 113 GLN A C 1
ATOM 848 O O . GLN A 1 113 ? -7.844 -8.132 14.875 1.00 90.62 113 GLN A O 1
ATOM 853 N N . LEU A 1 114 ? -6.727 -6.559 13.735 1.00 91.00 114 LEU A N 1
ATOM 854 C CA . LEU A 1 114 ? -6.922 -5.521 14.748 1.00 91.00 114 LEU A CA 1
ATOM 855 C C . LEU A 1 114 ? -8.361 -5.002 14.775 1.00 91.00 114 LEU A C 1
ATOM 857 O O . LEU A 1 114 ? -8.889 -4.774 15.862 1.00 91.00 114 LEU A O 1
ATOM 861 N N . LYS A 1 115 ? -9.033 -4.882 13.621 1.00 91.62 115 LYS A N 1
ATOM 862 C CA . LYS A 1 115 ? -10.476 -4.573 13.579 1.00 91.62 115 LYS A CA 1
ATOM 863 C C . LYS A 1 115 ? -11.297 -5.667 14.258 1.00 91.62 115 LYS A C 1
ATOM 865 O O . LYS A 1 115 ? -12.186 -5.357 15.045 1.00 91.62 115 LYS A O 1
ATOM 870 N N . ASP A 1 116 ? -10.977 -6.936 14.008 1.00 91.19 116 ASP A N 1
ATOM 871 C CA . ASP A 1 116 ? -11.633 -8.070 14.672 1.00 91.19 116 ASP A CA 1
ATOM 872 C C . ASP A 1 116 ? -11.421 -8.044 16.189 1.00 91.19 116 ASP A C 1
ATOM 874 O O . ASP A 1 116 ? -12.361 -8.245 16.958 1.00 91.19 116 ASP A O 1
ATOM 878 N N . SER A 1 117 ? -10.203 -7.717 16.625 1.00 90.75 117 SER A N 1
ATOM 879 C CA . SER A 1 117 ? -9.882 -7.553 18.046 1.00 90.75 117 SER A CA 1
ATOM 880 C C . SER A 1 117 ? -10.652 -6.385 18.673 1.00 90.75 117 SER A C 1
ATOM 882 O O . SER A 1 117 ? -11.190 -6.523 19.768 1.00 90.75 117 SER A O 1
ATOM 884 N N . ALA A 1 118 ? -10.779 -5.258 17.967 1.00 90.19 118 ALA A N 1
ATOM 885 C CA . ALA A 1 118 ? -11.589 -4.124 18.410 1.00 90.19 118 ALA A CA 1
ATOM 886 C C . ALA A 1 118 ? -13.077 -4.501 18.543 1.00 90.19 118 ALA A C 1
ATOM 888 O O . ALA A 1 118 ? -13.708 -4.182 19.549 1.00 90.19 118 ALA A O 1
ATOM 889 N N . ARG A 1 119 ? -13.632 -5.267 17.596 1.00 93.00 119 ARG A N 1
ATOM 890 C CA . ARG A 1 119 ? -15.003 -5.795 17.711 1.00 93.00 119 ARG A CA 1
ATOM 891 C C . ARG A 1 119 ? -15.176 -6.678 18.946 1.00 93.00 119 ARG A C 1
ATOM 893 O O . ARG A 1 119 ? -16.162 -6.537 19.664 1.00 93.00 119 ARG A O 1
ATOM 900 N N . ALA A 1 120 ? -14.206 -7.546 19.239 1.00 91.25 120 ALA A N 1
ATOM 901 C CA . ALA A 1 120 ? -14.225 -8.385 20.442 1.00 91.25 120 ALA A CA 1
ATOM 902 C C . ALA A 1 120 ? -14.167 -7.566 21.746 1.00 91.25 120 ALA A C 1
ATOM 904 O O . ALA A 1 120 ? -14.669 -8.002 22.780 1.00 91.25 120 ALA A O 1
ATOM 905 N N . TYR A 1 121 ? -13.581 -6.373 21.686 1.00 90.44 121 TYR A N 1
ATOM 906 C CA . TYR A 1 121 ? -13.526 -5.405 22.775 1.00 90.44 121 TYR A CA 1
ATOM 907 C C . TYR A 1 121 ? -14.786 -4.541 22.922 1.00 90.44 121 TYR A C 1
ATOM 909 O O . TYR A 1 121 ? -14.932 -3.871 23.940 1.00 90.44 121 TYR A O 1
ATOM 917 N N . GLY A 1 122 ? -15.724 -4.617 21.976 1.00 91.50 122 GLY A N 1
ATOM 918 C CA . GLY A 1 122 ? -17.013 -3.928 22.041 1.00 91.50 122 GLY A CA 1
ATOM 919 C C . GLY A 1 122 ? -17.107 -2.661 21.194 1.00 91.50 122 GLY A C 1
ATOM 920 O O . GLY A 1 122 ? -18.137 -1.994 21.254 1.00 91.50 122 GLY A O 1
ATOM 921 N N . TYR A 1 123 ? -16.085 -2.349 20.390 1.00 90.81 123 TYR A N 1
ATOM 922 C CA . TYR A 1 123 ? -16.164 -1.260 19.417 1.00 90.81 123 TYR A CA 1
ATOM 923 C C . TYR A 1 123 ? -17.174 -1.591 18.312 1.00 90.81 123 TYR A C 1
ATOM 925 O O . TYR A 1 123 ? -17.177 -2.705 17.775 1.00 90.81 123 TYR A O 1
ATOM 933 N N . ASN A 1 124 ? -18.009 -0.618 17.953 1.00 92.62 124 ASN A N 1
ATOM 934 C CA . ASN A 1 124 ? -18.914 -0.728 16.808 1.00 92.62 124 ASN A CA 1
ATOM 935 C C . ASN A 1 124 ? -18.220 -0.337 15.489 1.00 92.62 124 ASN A C 1
ATOM 937 O O . ASN A 1 124 ? -17.082 0.140 15.464 1.00 92.62 124 ASN A O 1
ATOM 941 N N . GLU A 1 125 ? -18.900 -0.576 14.367 1.00 89.94 125 GLU A N 1
ATOM 942 C CA . GLU A 1 125 ? -18.326 -0.329 13.042 1.00 89.94 125 GLU A CA 1
ATOM 943 C C . GLU A 1 125 ? -18.142 1.173 12.772 1.00 89.94 125 GLU A C 1
ATOM 945 O O . GLU A 1 125 ? -17.173 1.568 12.123 1.00 89.94 125 GLU A O 1
ATOM 950 N N . GLU A 1 126 ? -19.010 2.028 13.321 1.00 89.69 126 GLU A N 1
ATOM 951 C CA . GLU A 1 126 ? -18.885 3.481 13.213 1.00 89.69 126 GLU A CA 1
ATOM 952 C C . GLU A 1 126 ? -17.615 3.999 13.907 1.00 89.69 126 GLU A C 1
ATOM 954 O O . GLU A 1 126 ? -16.892 4.819 13.341 1.00 89.69 126 GLU A O 1
ATOM 959 N N . GLU A 1 127 ? -17.297 3.494 15.100 1.00 88.44 127 GLU A N 1
ATOM 960 C CA . GLU A 1 127 ? -16.089 3.830 15.863 1.00 88.44 127 GLU A CA 1
ATOM 961 C C . GLU A 1 127 ? -14.821 3.347 15.154 1.00 88.44 127 GLU A C 1
ATOM 963 O O . GLU A 1 127 ? -13.841 4.092 15.049 1.00 88.44 127 GLU A O 1
ATOM 968 N N . ILE A 1 128 ? -14.849 2.123 14.619 1.00 90.12 128 ILE A N 1
ATOM 969 C CA . ILE A 1 128 ? -13.743 1.554 13.839 1.00 90.12 128 ILE A CA 1
ATOM 970 C C . ILE A 1 128 ? -13.505 2.393 12.578 1.00 90.12 128 ILE A C 1
ATOM 972 O O . ILE A 1 128 ? -12.369 2.787 12.299 1.00 90.12 128 ILE A O 1
ATOM 976 N N . SER A 1 129 ? -14.566 2.716 11.836 1.00 88.94 129 SER A N 1
ATOM 977 C CA . SER A 1 129 ? -14.476 3.535 10.626 1.00 88.94 129 SER A CA 1
ATOM 978 C C . SER A 1 129 ? -14.009 4.959 10.929 1.00 88.94 129 SER A C 1
ATOM 980 O O . SER A 1 129 ? -13.213 5.515 10.172 1.00 88.94 129 SER A O 1
ATOM 982 N N . ALA A 1 130 ? -14.475 5.564 12.023 1.00 88.69 130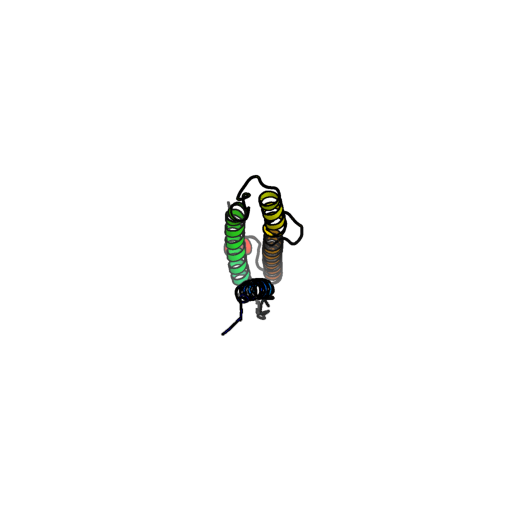 ALA A N 1
ATOM 983 C CA . ALA A 1 130 ? -14.054 6.902 12.428 1.00 88.69 130 ALA A CA 1
ATOM 984 C C . ALA A 1 130 ? -12.565 6.937 12.805 1.00 88.69 130 ALA A C 1
ATOM 986 O O . ALA A 1 130 ? -11.853 7.879 12.451 1.00 88.69 130 ALA A O 1
ATOM 987 N N . ALA A 1 131 ? -12.071 5.902 13.489 1.00 85.75 131 ALA A N 1
ATOM 988 C CA . ALA A 1 131 ? -10.672 5.822 13.893 1.00 85.75 131 ALA A CA 1
ATOM 989 C C . ALA A 1 131 ? -9.729 5.646 12.695 1.00 85.75 131 ALA A C 1
ATOM 991 O O . ALA A 1 131 ? -8.708 6.340 12.603 1.00 85.75 131 ALA A O 1
ATOM 992 N N . LEU A 1 132 ? -10.084 4.747 11.776 1.00 85.00 132 LEU A N 1
ATOM 993 C CA . LEU A 1 132 ? -9.275 4.419 10.602 1.00 85.00 132 LEU A CA 1
ATOM 994 C C . LEU A 1 132 ? -9.375 5.469 9.490 1.00 85.00 132 LEU A C 1
ATOM 996 O O . LEU A 1 132 ? -8.493 5.530 8.639 1.00 85.00 132 LEU A O 1
ATOM 1000 N N . GLY A 1 133 ? -10.400 6.324 9.536 1.00 76.31 133 GLY A N 1
ATOM 1001 C CA . GLY A 1 133 ? -10.793 7.152 8.404 1.00 76.31 133 GLY A CA 1
ATOM 1002 C C . GLY A 1 133 ? -11.533 6.302 7.374 1.00 76.31 133 GLY A C 1
ATOM 1003 O O . GLY A 1 133 ? -11.304 5.096 7.268 1.00 76.31 133 GLY A O 1
ATOM 1004 N N . ALA A 1 134 ? -12.451 6.915 6.622 1.00 59.00 134 ALA A N 1
ATOM 1005 C CA . ALA A 1 134 ? -13.024 6.251 5.458 1.00 59.00 134 ALA A CA 1
ATOM 1006 C C . ALA A 1 134 ? -11.856 5.775 4.584 1.00 59.00 134 ALA A C 1
ATOM 1008 O O . ALA A 1 134 ? -11.039 6.598 4.167 1.00 59.00 134 ALA A O 1
ATOM 1009 N N . ALA A 1 135 ? -11.735 4.455 4.401 1.00 49.94 135 ALA A N 1
ATOM 1010 C CA . ALA A 1 135 ? -10.760 3.871 3.491 1.00 49.94 135 ALA A CA 1
ATOM 1011 C C . ALA A 1 135 ? -10.833 4.652 2.173 1.00 49.94 135 ALA A C 1
ATOM 1013 O O . ALA A 1 135 ? -11.939 4.866 1.678 1.00 49.94 135 ALA A O 1
ATOM 1014 N N . GLY A 1 136 ? -9.679 5.148 1.717 1.00 42.41 136 GLY A N 1
ATOM 1015 C CA . GLY A 1 136 ? -9.535 6.225 0.736 1.00 42.41 136 GLY A CA 1
ATOM 1016 C C . GLY A 1 136 ? -10.640 6.322 -0.319 1.00 42.41 136 GLY A C 1
ATOM 1017 O O . GLY A 1 136 ? -10.935 5.351 -1.016 1.00 42.41 136 GLY A O 1
ATOM 1018 N N . ALA A 1 137 ? -11.218 7.520 -0.421 1.00 32.22 137 ALA A N 1
ATOM 1019 C CA . ALA A 1 137 ? -11.832 8.004 -1.653 1.00 32.22 137 ALA A CA 1
ATOM 1020 C C . ALA A 1 137 ? -10.741 8.492 -2.613 1.00 32.22 137 ALA A C 1
ATOM 1022 O O . ALA A 1 137 ? -9.730 9.034 -2.106 1.00 32.22 137 ALA A O 1
#

pLDDT: mean 76.74, std 21.84, range [32.22, 96.81]

Solvent-accessible surface area (backbone atoms only — not comparable to full-atom values): 8227 Å² total; per-residue (Å²): 136,87,87,87,87,91,82,87,83,81,73,72,68,64,57,59,57,54,56,55,60,55,64,73,60,65,74,82,73,72,77,80,72,85,77,86,75,46,84,90,44,29,59,58,52,28,29,56,51,47,54,49,42,54,54,49,50,57,48,47,67,59,44,56,70,74,59,58,57,75,51,91,44,94,48,74,64,36,44,50,52,26,49,59,48,27,30,50,40,55,75,36,90,82,7,57,50,46,50,50,51,54,49,46,51,52,51,53,52,50,33,52,53,32,52,53,50,37,45,76,68,67,52,50,70,67,58,54,40,64,61,59,41,75,78,82,130

Radius of gyration: 24.33 Å; Cα contacts (8 Å, |Δi|>4): 82; chains: 1; bounding box: 88×23×54 Å

Nearest PDB structures (foldseek):
  6znl-assembly1_n  TM=1.991E-01  e=5.544E+00  Sus scrofa

Sequence (137 aa):
MTDATHTGALAATTATARMAADSLHHPTATTAGQFLINHDNVLAAAKIIQTQVDALQSQIDAAVADLEVVPPGDDDVSLRIAQEWNDRLVFQPGSYSVRVDEYITSLRNLVNQLKDSARAYGYNEEEISAALGAAGA

InterPro domains:
  IPR000084 PE-PGRS family, N-terminal [PF00934] (40-126)